Protein AF-A0A6A6YZ01-F1 (afdb_monomer)

Solvent-accessible surface area (backbone atoms only — not comparable to full-atom values): 10993 Å² total; per-residue (Å²): 138,83,88,83,83,86,77,83,81,80,86,79,85,86,85,79,84,82,81,85,80,84,78,85,77,73,88,87,76,74,81,85,77,80,86,84,79,88,81,88,80,76,86,78,77,85,73,76,76,76,69,51,70,65,60,53,46,54,52,38,35,50,52,48,42,54,42,50,52,52,47,56,75,74,38,69,54,58,63,45,57,71,69,56,79,55,59,76,38,72,62,36,67,71,92,46,76,69,46,38,59,72,37,47,50,31,37,27,28,36,61,65,47,93,87,40,34,36,31,36,33,34,26,50,32,87,51,34,78,51,69,58,56,45,53,43,35,73,74,65,40,63,84,43,67,48,21,73,27,69,39,59,76,76,50,94,56,46,65,62,46,49,52,52,29,53,53,54,26,36,58,44,26,38,77,68,99

pLDDT: mean 77.18, std 20.12, range [37.22, 95.38]

Radius of gyration: 28.18 Å; Cα contacts (8 Å, |Δi|>4): 210; chains: 1; bounding box: 85×50×78 Å

Structure (mmCIF, N/CA/C/O backbone):
data_AF-A0A6A6YZ01-F1
#
_entry.id   AF-A0A6A6YZ01-F1
#
loop_
_atom_site.group_PDB
_atom_site.id
_atom_site.type_symbol
_atom_site.label_atom_id
_atom_site.label_alt_id
_atom_site.label_comp_id
_atom_site.label_asym_id
_atom_site.label_entity_id
_atom_site.label_seq_id
_atom_site.pdbx_PDB_ins_code
_atom_site.Cartn_x
_atom_site.Cartn_y
_atom_site.Cartn_z
_atom_site.occupancy
_atom_site.B_iso_or_equiv
_atom_site.auth_seq_id
_atom_site.auth_comp_id
_atom_site.auth_asym_id
_atom_site.auth_atom_id
_atom_site.pdbx_PDB_model_num
ATOM 1 N N . MET A 1 1 ? 58.922 -8.270 24.783 1.00 46.44 1 MET A N 1
ATOM 2 C CA . MET A 1 1 ? 58.578 -7.314 23.712 1.00 46.44 1 MET A CA 1
ATOM 3 C C . MET A 1 1 ? 57.136 -6.929 23.935 1.00 46.44 1 MET A C 1
ATOM 5 O O . MET A 1 1 ? 56.238 -7.716 23.670 1.00 46.44 1 MET A O 1
ATOM 9 N N . GLU A 1 2 ? 56.981 -5.809 24.626 1.00 43.41 2 GLU A N 1
ATOM 10 C CA . GLU A 1 2 ? 55.735 -5.307 25.191 1.00 43.41 2 GLU A CA 1
ATOM 11 C C . GLU A 1 2 ? 54.838 -4.712 24.101 1.00 43.41 2 GLU A C 1
ATOM 13 O O . GLU A 1 2 ? 55.320 -4.158 23.112 1.00 43.41 2 GLU A O 1
ATOM 18 N N . GLY A 1 3 ? 53.528 -4.887 24.280 1.00 45.59 3 GLY A N 1
ATOM 19 C CA . GLY A 1 3 ? 52.496 -4.394 23.380 1.00 45.59 3 GLY A CA 1
ATOM 20 C C . GLY A 1 3 ? 52.276 -2.888 23.485 1.00 45.59 3 GLY A C 1
ATOM 21 O O . GLY A 1 3 ? 52.504 -2.276 24.525 1.00 45.59 3 GLY A O 1
ATOM 22 N N . VAL A 1 4 ? 51.763 -2.305 22.402 1.00 50.69 4 VAL A N 1
ATOM 23 C CA . VAL A 1 4 ? 51.282 -0.922 22.379 1.00 50.69 4 VAL A CA 1
ATOM 24 C C . VAL A 1 4 ? 49.868 -0.922 21.809 1.00 50.69 4 VAL A C 1
ATOM 26 O O . VAL A 1 4 ? 49.653 -1.028 20.605 1.00 50.69 4 VAL A O 1
ATOM 29 N N . VAL A 1 5 ? 48.899 -0.842 22.718 1.00 48.31 5 VAL A N 1
ATOM 30 C CA . VAL A 1 5 ? 47.497 -0.524 22.444 1.00 48.31 5 VAL A CA 1
ATOM 31 C C . VAL A 1 5 ? 47.392 1.000 22.441 1.00 48.31 5 VAL A C 1
ATOM 33 O O . VAL A 1 5 ? 47.604 1.636 23.471 1.00 48.31 5 VAL A O 1
ATOM 36 N N . GLN A 1 6 ? 47.096 1.605 21.291 1.00 47.00 6 GLN A N 1
ATOM 37 C CA . GLN A 1 6 ? 46.806 3.037 21.211 1.00 47.00 6 GLN A CA 1
ATOM 38 C C . GLN A 1 6 ? 45.359 3.295 21.649 1.00 47.00 6 GLN A C 1
ATOM 40 O O . GLN A 1 6 ? 44.414 3.158 20.875 1.00 47.00 6 GLN A O 1
ATOM 45 N N . CYS A 1 7 ? 45.199 3.675 22.915 1.00 42.88 7 CYS A N 1
ATOM 46 C CA . CYS A 1 7 ? 43.990 4.304 23.430 1.00 42.88 7 CYS A CA 1
ATOM 47 C C . CYS A 1 7 ? 43.900 5.738 22.892 1.00 42.88 7 CYS A C 1
ATOM 49 O O . CYS A 1 7 ? 44.779 6.559 23.155 1.00 42.88 7 CYS A O 1
ATOM 51 N N . PHE A 1 8 ? 42.830 6.051 22.160 1.00 40.97 8 PHE A N 1
ATOM 52 C CA . PHE A 1 8 ? 42.504 7.428 21.807 1.00 40.97 8 PHE A CA 1
ATOM 53 C C . PHE A 1 8 ? 41.927 8.158 23.021 1.00 40.97 8 PHE A C 1
ATOM 55 O O . PHE A 1 8 ? 40.939 7.753 23.632 1.00 40.97 8 PHE A O 1
ATOM 62 N N . GLN A 1 9 ? 42.610 9.242 23.358 1.00 42.12 9 GLN A N 1
ATOM 63 C CA . GLN A 1 9 ? 42.369 10.130 24.477 1.00 42.12 9 GLN A CA 1
ATOM 64 C C . GLN A 1 9 ? 41.256 11.123 24.123 1.00 42.12 9 GLN A C 1
ATOM 66 O O . GLN A 1 9 ? 41.412 11.944 23.221 1.00 42.12 9 GLN A O 1
ATOM 71 N N . TYR A 1 10 ? 40.129 11.055 24.831 1.00 44.75 10 TYR A N 1
ATOM 72 C CA . TYR A 1 10 ? 39.095 12.088 24.772 1.00 44.75 10 TYR A CA 1
ATOM 73 C C . TYR A 1 10 ? 39.519 13.286 25.636 1.00 44.75 10 TYR A C 1
ATOM 75 O O . TYR A 1 10 ? 39.855 13.088 26.807 1.00 44.75 10 TYR A O 1
ATOM 83 N N . PRO A 1 11 ? 39.501 14.526 25.117 1.00 51.78 11 PRO A N 1
ATOM 84 C CA . PRO A 1 11 ? 39.770 15.698 25.933 1.00 51.78 11 PRO A CA 1
ATOM 85 C C . PRO A 1 11 ? 38.595 16.032 26.861 1.00 51.78 11 PRO A C 1
ATOM 87 O O . PRO A 1 11 ? 37.421 16.048 26.494 1.00 51.78 11 PRO A O 1
ATOM 90 N N . SER A 1 12 ? 38.990 16.306 28.094 1.00 43.94 12 SER A N 1
ATOM 91 C CA . SER A 1 12 ? 38.239 16.699 29.274 1.00 43.94 12 SER A CA 1
ATOM 92 C C . SER A 1 12 ? 37.590 18.088 29.188 1.00 43.94 12 SER A C 1
ATOM 94 O O . SER A 1 12 ? 38.246 19.067 28.856 1.00 43.94 12 SER A O 1
ATOM 96 N N . GLN A 1 13 ? 36.322 18.136 29.609 1.00 46.69 13 GLN A N 1
ATOM 97 C CA . GLN A 1 13 ? 35.694 19.115 30.514 1.00 46.69 13 GLN A CA 1
ATOM 98 C C . GLN A 1 13 ? 35.979 20.620 30.326 1.00 46.69 13 GLN A C 1
ATOM 100 O O . GLN A 1 13 ? 37.027 21.126 30.715 1.00 46.69 13 GLN A O 1
ATOM 105 N N . VAL A 1 14 ? 34.926 21.363 29.962 1.00 45.06 14 VAL A N 1
ATOM 106 C CA . VAL A 1 14 ? 34.685 22.734 30.447 1.00 45.06 14 VAL A CA 1
ATOM 107 C C . VAL A 1 14 ? 33.209 22.848 30.846 1.00 45.06 14 VAL A C 1
ATOM 109 O O . VAL A 1 14 ? 32.363 23.240 30.048 1.00 45.06 14 VAL A O 1
ATOM 112 N N . LEU A 1 15 ? 32.879 22.487 32.089 1.00 45.34 15 LEU A N 1
ATOM 113 C CA . LEU A 1 15 ? 31.615 22.870 32.725 1.00 45.34 15 LEU A CA 1
ATOM 114 C C . LEU A 1 15 ? 31.865 24.155 33.519 1.00 45.34 15 LEU A C 1
ATOM 116 O O . LEU A 1 15 ? 32.410 24.133 34.622 1.00 45.34 15 LEU A O 1
ATOM 120 N N . ARG A 1 16 ? 31.506 25.296 32.920 1.00 44.66 16 ARG A N 1
ATOM 121 C CA . ARG A 1 16 ? 31.433 26.585 33.619 1.00 44.66 16 ARG A CA 1
ATOM 122 C C . ARG A 1 16 ? 30.216 26.586 34.538 1.00 44.66 16 ARG A C 1
ATOM 124 O O . ARG A 1 16 ? 29.143 26.119 34.170 1.00 44.66 16 ARG A O 1
ATOM 131 N N . GLY A 1 17 ? 30.438 27.099 35.743 1.00 41.09 17 GLY A N 1
ATOM 132 C CA . GLY A 1 17 ? 29.529 26.999 36.870 1.00 41.09 17 GLY A CA 1
ATOM 133 C C . GLY A 1 17 ? 28.181 27.679 36.666 1.00 41.09 17 GLY A C 1
ATOM 134 O O . GLY A 1 17 ? 28.093 28.797 36.169 1.00 41.09 17 GLY A O 1
ATOM 135 N N . TYR A 1 18 ? 27.149 27.015 37.176 1.00 42.75 18 TYR A N 1
ATOM 136 C CA . TYR A 1 18 ? 25.959 27.677 37.683 1.00 42.75 18 TYR A CA 1
ATOM 137 C C . TYR A 1 18 ? 26.014 27.600 39.206 1.00 42.75 18 TYR A C 1
ATOM 139 O O . TYR A 1 18 ? 25.904 26.531 39.808 1.00 42.75 18 TYR A O 1
ATOM 147 N N . GLN A 1 19 ? 26.280 28.750 39.819 1.00 46.78 19 GLN A N 1
ATOM 148 C CA . GLN A 1 19 ? 26.233 28.934 41.260 1.00 46.78 19 GLN A CA 1
ATOM 149 C C . GLN A 1 19 ? 24.800 28.724 41.760 1.00 46.78 19 GLN A C 1
ATOM 151 O O . GLN A 1 19 ? 23.832 29.217 41.183 1.00 46.78 19 GLN A O 1
ATOM 156 N N . ARG A 1 20 ? 24.694 27.975 42.859 1.00 43.34 20 ARG A N 1
ATOM 157 C CA . ARG A 1 20 ? 23.483 27.796 43.656 1.00 43.34 20 ARG A CA 1
ATOM 158 C C . ARG A 1 20 ? 23.074 29.135 44.275 1.00 43.34 20 ARG A C 1
ATOM 160 O O . ARG A 1 20 ? 23.835 29.689 45.060 1.00 43.34 20 ARG A O 1
ATOM 167 N N . ALA A 1 21 ? 21.850 29.578 44.013 1.00 42.84 21 ALA A N 1
ATOM 168 C CA . ALA A 1 21 ? 21.108 30.442 44.923 1.00 42.84 21 ALA A CA 1
ATOM 169 C C . ALA A 1 21 ? 20.031 29.573 45.582 1.00 42.84 21 ALA A C 1
ATOM 171 O O . ALA A 1 21 ? 18.988 29.296 44.995 1.00 42.84 21 ALA A O 1
ATOM 172 N N . ALA A 1 22 ? 20.335 29.052 46.770 1.00 43.38 22 ALA A N 1
ATOM 173 C CA . ALA A 1 22 ? 19.346 28.420 47.629 1.00 43.38 22 ALA A CA 1
ATOM 174 C C . ALA A 1 22 ? 18.646 29.534 48.411 1.00 43.38 22 ALA A C 1
ATOM 176 O O . ALA A 1 22 ? 19.131 29.972 49.450 1.00 43.38 22 ALA A O 1
ATOM 177 N N . THR A 1 23 ? 17.536 30.034 47.878 1.00 51.28 23 THR A N 1
ATOM 178 C CA . THR A 1 23 ? 16.639 30.915 48.623 1.00 51.28 23 THR A CA 1
ATOM 179 C C . THR A 1 23 ? 15.840 30.039 49.583 1.00 51.28 23 THR A C 1
ATOM 181 O O . THR A 1 23 ? 15.032 29.214 49.160 1.00 51.28 23 THR A O 1
ATOM 184 N N . SER A 1 24 ? 16.112 30.168 50.879 1.00 50.75 24 SER A N 1
ATOM 185 C CA . SER A 1 24 ? 15.310 29.579 51.948 1.00 50.75 24 SER A CA 1
ATOM 186 C C . SER A 1 24 ? 13.909 30.191 51.915 1.00 50.75 24 SER A C 1
ATOM 188 O O . SER A 1 24 ? 13.745 31.365 52.246 1.00 50.75 24 SER A O 1
ATOM 190 N N . ILE A 1 25 ? 12.910 29.422 51.488 1.00 51.91 25 ILE A N 1
ATOM 191 C CA . ILE A 1 25 ? 11.503 29.814 51.591 1.00 51.91 25 ILE A CA 1
ATOM 192 C C . ILE A 1 25 ? 10.980 29.276 52.924 1.00 51.91 25 ILE A C 1
ATOM 194 O O . ILE A 1 25 ? 10.963 28.068 53.154 1.00 51.91 25 ILE A O 1
ATOM 198 N N . ASP A 1 26 ? 10.610 30.201 53.803 1.00 54.62 26 ASP A N 1
ATOM 199 C CA . ASP A 1 26 ? 9.942 29.962 55.079 1.00 54.62 26 ASP A CA 1
ATOM 200 C C . ASP A 1 26 ? 8.538 29.360 54.831 1.00 54.62 26 ASP A C 1
ATOM 202 O O . ASP A 1 26 ? 7.727 29.977 54.133 1.00 54.62 26 ASP A O 1
ATOM 206 N N . PRO A 1 27 ? 8.218 28.164 55.359 1.00 52.94 27 PRO A N 1
ATOM 207 C CA . PRO A 1 27 ? 6.930 27.509 55.130 1.00 52.94 27 PRO A CA 1
ATOM 208 C C . PRO A 1 27 ? 5.748 28.129 55.905 1.00 52.94 27 PRO A C 1
ATOM 210 O O . PRO A 1 27 ? 4.641 27.598 55.831 1.00 52.94 27 PRO A O 1
ATOM 213 N N . SER A 1 28 ? 5.932 29.240 56.629 1.00 52.00 28 SER A N 1
ATOM 214 C CA . SER A 1 28 ? 4.870 29.887 57.419 1.00 52.00 28 SER A CA 1
ATOM 215 C C . SER A 1 28 ? 4.047 30.964 56.683 1.00 52.00 28 SER A C 1
ATOM 217 O O . SER A 1 28 ? 3.132 31.536 57.275 1.00 52.00 28 SER A O 1
ATOM 219 N N . GLN A 1 29 ? 4.287 31.212 55.387 1.00 52.97 29 GLN A N 1
ATOM 220 C CA . GLN A 1 29 ? 3.551 32.212 54.588 1.00 52.97 29 GLN A CA 1
ATOM 221 C C . GLN A 1 29 ? 2.749 31.633 53.407 1.00 52.97 29 GLN A C 1
ATOM 223 O O . GLN A 1 29 ? 2.853 32.105 52.275 1.00 52.97 29 GLN A O 1
ATOM 228 N N . LEU A 1 30 ? 1.898 30.634 53.652 1.00 52.66 30 LEU A N 1
ATOM 229 C CA . LEU A 1 30 ? 0.892 30.223 52.666 1.00 52.66 30 LEU A CA 1
ATOM 230 C C . LEU A 1 30 ? -0.439 30.954 52.922 1.00 52.66 30 LEU A C 1
ATOM 232 O O . LEU A 1 30 ? -1.043 30.747 53.976 1.00 52.66 30 LEU A O 1
ATOM 236 N N . PRO A 1 31 ? -0.938 31.792 51.992 1.00 52.28 31 PRO A N 1
ATOM 237 C CA . PRO A 1 31 ? -2.282 32.341 52.105 1.00 52.28 31 PRO A CA 1
ATOM 238 C C . PRO A 1 31 ? -3.328 31.243 51.865 1.00 52.28 31 PRO A C 1
ATOM 240 O O . PRO A 1 31 ? -3.231 30.456 50.921 1.00 52.28 31 PRO A O 1
ATOM 243 N N . ALA A 1 32 ? -4.343 31.205 52.728 1.00 52.28 32 ALA A N 1
ATOM 244 C CA . ALA A 1 32 ? -5.479 30.300 52.626 1.00 52.28 32 ALA A CA 1
ATOM 245 C C . ALA A 1 32 ? -6.229 30.511 51.298 1.00 52.28 32 ALA A C 1
ATOM 247 O O . ALA A 1 32 ? -6.772 31.585 51.039 1.00 52.28 32 ALA A O 1
ATOM 248 N N . VAL A 1 33 ? -6.271 29.475 50.460 1.00 55.28 33 VAL A N 1
ATOM 249 C CA . VAL A 1 33 ? -7.105 29.442 49.253 1.00 55.28 33 VAL A CA 1
ATOM 250 C C . VAL A 1 33 ? -8.564 29.153 49.635 1.00 55.28 33 VAL A C 1
ATOM 252 O O . VAL A 1 33 ? -8.818 28.193 50.366 1.00 55.28 33 VAL A O 1
ATOM 255 N N . PRO A 1 34 ? -9.543 29.949 49.166 1.00 51.72 34 PRO A N 1
ATOM 256 C CA . PRO A 1 34 ? -10.948 29.701 49.456 1.00 51.72 34 PRO A CA 1
ATOM 257 C C . PRO A 1 34 ? -11.471 28.480 48.685 1.00 51.72 34 PRO A C 1
ATOM 259 O O . PRO A 1 34 ? -11.287 28.354 47.473 1.00 51.72 34 PRO A O 1
ATOM 262 N N . LEU A 1 35 ? -12.168 27.600 49.408 1.00 45.62 35 LEU A N 1
ATOM 263 C CA . LEU A 1 35 ? -12.989 26.517 48.868 1.00 45.62 35 LEU A CA 1
ATOM 264 C C . LEU A 1 35 ? -14.097 27.106 47.983 1.00 45.62 35 LEU A C 1
ATOM 266 O O . LEU A 1 35 ? -15.098 27.617 48.487 1.00 45.62 35 LEU A O 1
ATOM 270 N N . TYR A 1 36 ? -13.941 27.004 46.663 1.00 41.12 36 TYR A N 1
ATOM 271 C CA . TYR A 1 36 ? -15.057 27.207 45.746 1.00 41.12 36 TYR A CA 1
ATOM 272 C C . TYR A 1 36 ? -15.978 25.993 45.810 1.00 41.12 36 TYR A C 1
ATOM 274 O O . TYR A 1 36 ? -15.644 24.896 45.365 1.00 41.12 36 TYR A O 1
ATOM 282 N N . THR A 1 37 ? -17.156 26.215 46.378 1.00 49.75 37 THR A N 1
ATOM 283 C CA . THR A 1 37 ? -18.296 25.322 46.239 1.00 49.75 37 THR A CA 1
ATOM 284 C C . THR A 1 37 ? -19.149 25.753 45.046 1.00 49.75 37 THR A C 1
ATOM 286 O O . THR A 1 37 ? -19.372 26.938 44.812 1.00 49.75 37 THR A O 1
ATOM 289 N N . ASN A 1 38 ? -19.687 24.724 44.387 1.00 43.22 38 ASN A N 1
ATOM 290 C CA . ASN A 1 38 ? -20.967 24.663 43.684 1.00 43.22 38 ASN A CA 1
ATOM 291 C C . ASN A 1 38 ? -21.059 24.914 42.165 1.00 43.22 38 ASN A C 1
ATOM 293 O O . ASN A 1 38 ? -20.635 25.925 41.620 1.00 43.22 38 ASN A O 1
ATOM 297 N N . LEU A 1 39 ? -21.847 23.989 41.590 1.00 44.44 39 LEU A N 1
ATOM 298 C CA . LEU A 1 39 ? -22.866 24.136 40.541 1.00 44.44 39 LEU A CA 1
ATOM 299 C C . LEU A 1 39 ? -22.531 23.662 39.116 1.00 44.44 39 LEU A C 1
ATOM 301 O O . LEU A 1 39 ? -21.961 24.364 38.294 1.00 44.44 39 LEU A O 1
ATOM 305 N N . HIS A 1 40 ? -23.074 22.473 38.825 1.00 46.25 40 HIS A N 1
ATOM 306 C CA . HIS A 1 40 ? -24.006 22.222 37.719 1.00 46.25 40 HIS A CA 1
ATOM 307 C C . HIS A 1 40 ? -23.648 22.784 36.329 1.00 46.25 40 HIS A C 1
ATOM 309 O O . HIS A 1 40 ? -24.028 23.893 35.958 1.00 46.25 40 HIS A O 1
ATOM 315 N N . ARG A 1 41 ? -23.149 21.894 35.466 1.00 40.75 41 ARG A N 1
ATOM 316 C CA . ARG A 1 41 ? -23.572 21.809 34.058 1.00 40.75 41 ARG A CA 1
ATOM 317 C C . ARG A 1 41 ? -23.805 20.332 33.752 1.00 40.75 41 ARG A C 1
ATOM 319 O O . ARG A 1 41 ? -22.880 19.537 33.819 1.00 40.75 41 ARG A O 1
ATOM 326 N N . LYS A 1 42 ? -25.073 19.914 33.784 1.00 37.22 42 LYS A N 1
ATOM 327 C CA . LYS A 1 42 ? -25.867 19.576 32.591 1.00 37.22 42 LYS A CA 1
ATOM 328 C C . LYS A 1 42 ? -25.112 18.637 31.652 1.00 37.22 42 LYS A C 1
ATOM 330 O O . LYS A 1 42 ? -24.233 19.066 30.913 1.00 37.22 42 LYS A O 1
ATOM 335 N N . THR A 1 43 ? -25.516 17.375 31.737 1.00 47.19 43 THR A N 1
ATOM 336 C CA . THR A 1 43 ? -25.730 16.444 30.630 1.00 47.19 43 THR A CA 1
ATOM 337 C C . THR A 1 43 ? -25.498 17.080 29.260 1.00 47.19 43 THR A C 1
ATOM 339 O O . THR A 1 43 ? -26.241 17.969 28.844 1.00 47.19 43 THR A O 1
ATOM 342 N N . GLN A 1 44 ? -24.471 16.613 28.559 1.00 40.09 44 GLN A N 1
ATOM 343 C CA . GLN A 1 44 ? -24.558 16.489 27.113 1.00 40.09 44 GLN A CA 1
ATOM 344 C C . GLN A 1 44 ? -24.679 15.004 26.839 1.00 40.09 44 GLN A C 1
ATOM 346 O O . GLN A 1 44 ? -23.702 14.255 26.852 1.00 40.09 44 GLN A O 1
ATOM 351 N N . ASP A 1 45 ? -25.937 14.606 26.713 1.00 40.25 45 ASP A N 1
ATOM 352 C CA . ASP A 1 45 ? -26.349 13.366 26.102 1.00 40.25 45 ASP A CA 1
ATOM 353 C C . ASP A 1 45 ? -25.608 13.206 24.768 1.00 40.25 45 ASP A C 1
ATOM 355 O O . ASP A 1 45 ? -25.595 14.088 23.913 1.00 40.25 45 ASP A O 1
ATOM 359 N N . SER A 1 46 ? -24.867 12.107 24.687 1.00 45.78 46 SER A N 1
ATOM 360 C CA . SER A 1 46 ? -24.833 11.157 23.577 1.00 45.7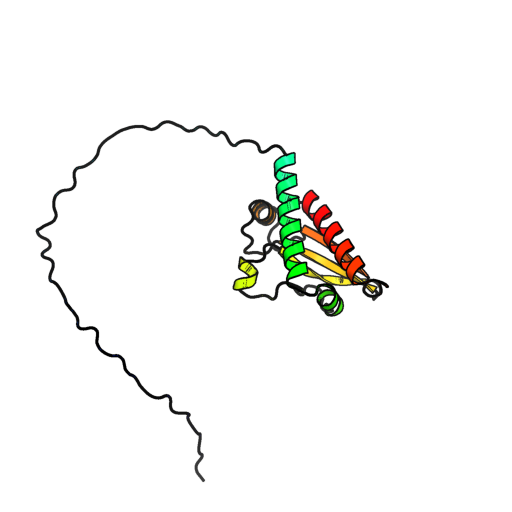8 46 SER A CA 1
ATOM 361 C C . SER A 1 46 ? -25.542 11.544 22.270 1.00 45.78 46 SER A C 1
ATOM 363 O O . SER A 1 46 ? -26.418 10.816 21.818 1.00 45.78 46 SER A O 1
ATOM 365 N N . ASP A 1 47 ? -25.073 12.577 21.586 1.00 44.28 47 ASP A N 1
ATOM 366 C CA . ASP A 1 47 ? -25.216 12.669 20.136 1.00 44.28 47 ASP A CA 1
ATOM 367 C C . ASP A 1 47 ? -23.910 12.182 19.516 1.00 44.28 47 ASP A C 1
ATOM 369 O O . ASP A 1 47 ? -23.080 12.940 19.009 1.00 44.28 47 ASP A O 1
ATOM 373 N N . ALA A 1 48 ? -23.710 10.862 19.585 1.00 48.16 48 ALA A N 1
ATOM 374 C CA . ALA A 1 48 ? -22.851 10.179 18.636 1.00 48.16 48 ALA A CA 1
ATOM 375 C C . ALA A 1 48 ? -23.485 10.399 17.258 1.00 48.16 48 ALA A C 1
ATOM 377 O O . ALA A 1 48 ? -24.312 9.604 16.821 1.00 48.16 48 ALA A O 1
ATOM 378 N N . GLN A 1 49 ? -23.149 11.524 16.619 1.00 45.19 49 GLN A N 1
ATOM 379 C CA . GLN A 1 49 ? -23.480 11.796 15.230 1.00 45.19 49 GLN A CA 1
ATOM 380 C C . GLN A 1 49 ? -23.041 10.573 14.432 1.00 45.19 49 GLN A C 1
ATOM 382 O O . GLN A 1 49 ? -21.848 10.316 14.254 1.00 45.19 49 GLN A O 1
ATOM 387 N N . SER A 1 50 ? -24.023 9.776 14.019 1.00 52.94 50 SER A N 1
ATOM 388 C CA . SER A 1 50 ? -23.842 8.691 13.078 1.00 52.94 50 SER A CA 1
ATOM 389 C C . SER A 1 50 ? -23.406 9.344 11.776 1.00 52.94 50 SER A C 1
ATOM 391 O O . SER A 1 50 ? -24.243 9.795 10.994 1.00 52.94 50 SER A O 1
ATOM 393 N N . LEU A 1 51 ? -22.092 9.485 11.595 1.00 53.88 51 LEU A N 1
ATOM 394 C CA . LEU A 1 51 ? -21.497 9.834 10.314 1.00 53.88 51 LEU A CA 1
ATOM 395 C C . LEU A 1 51 ? -22.161 8.941 9.274 1.00 53.88 51 LEU A C 1
ATOM 397 O O . LEU A 1 51 ? -22.179 7.716 9.431 1.00 53.88 51 LEU A O 1
ATOM 401 N N . SER A 1 52 ? -22.765 9.569 8.268 1.00 59.84 52 SER A N 1
ATOM 402 C CA . SER A 1 52 ? -23.365 8.837 7.164 1.00 59.84 52 SER A CA 1
ATOM 403 C C . SER A 1 52 ? -22.295 7.907 6.582 1.00 59.84 52 SER A C 1
ATOM 405 O O . SER A 1 52 ? -21.117 8.280 6.522 1.00 59.84 52 SER A O 1
ATOM 407 N N . SER A 1 53 ? -22.657 6.675 6.212 1.00 63.72 53 SER A N 1
ATOM 408 C CA . SER A 1 53 ? -21.679 5.703 5.696 1.00 63.72 53 SER A CA 1
ATOM 409 C C . SER A 1 53 ? -20.840 6.291 4.551 1.00 63.72 53 SER A C 1
ATOM 411 O O . SER A 1 53 ? -19.637 6.069 4.510 1.00 63.72 53 SER A O 1
ATOM 413 N N . SER A 1 54 ? -21.427 7.170 3.730 1.00 70.19 54 SER A N 1
ATOM 414 C CA . SER A 1 54 ? -20.733 7.888 2.656 1.00 70.19 54 SER A CA 1
ATOM 415 C C . SER A 1 54 ? -19.611 8.818 3.126 1.00 70.19 54 SER A C 1
ATOM 417 O O . SER A 1 54 ? -18.570 8.875 2.478 1.00 70.19 54 SER A O 1
ATOM 419 N N . ASP A 1 55 ? -19.770 9.532 4.244 1.00 72.56 55 ASP A N 1
ATOM 420 C CA . ASP A 1 55 ? -18.725 10.448 4.731 1.00 72.56 55 ASP A CA 1
ATOM 421 C C . ASP A 1 55 ? -17.514 9.673 5.260 1.00 72.56 55 ASP A C 1
ATOM 423 O O . ASP A 1 55 ? -16.364 10.095 5.111 1.00 72.56 55 ASP A O 1
ATOM 427 N N . THR A 1 56 ? -17.771 8.512 5.867 1.00 73.81 56 THR A N 1
ATOM 428 C CA . THR A 1 56 ? -16.710 7.636 6.375 1.00 73.81 56 THR A CA 1
ATOM 429 C C . THR A 1 56 ? -15.925 7.017 5.219 1.00 73.81 56 THR A C 1
ATOM 431 O O . THR A 1 56 ? -14.693 7.021 5.268 1.00 73.81 56 THR A O 1
ATOM 434 N N . ASP A 1 57 ? -16.617 6.591 4.160 1.00 78.31 57 ASP A N 1
ATOM 435 C CA . ASP A 1 57 ? -16.009 6.018 2.955 1.00 78.31 57 ASP A CA 1
ATOM 436 C C . ASP A 1 57 ? -15.142 7.051 2.214 1.00 78.31 57 ASP A C 1
ATOM 438 O O . ASP A 1 57 ? -13.976 6.784 1.907 1.00 78.31 57 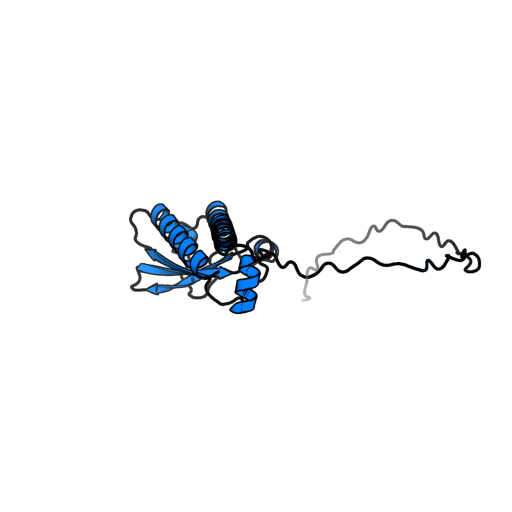ASP A O 1
ATOM 442 N N . ILE A 1 58 ? -15.643 8.282 2.030 1.00 84.69 58 ILE A N 1
ATOM 443 C CA . ILE A 1 58 ? -14.881 9.380 1.405 1.00 84.69 58 ILE A CA 1
ATOM 444 C C . ILE A 1 58 ? -13.588 9.659 2.189 1.00 84.69 58 ILE A C 1
ATOM 446 O O . ILE A 1 58 ? -12.508 9.795 1.601 1.00 84.69 58 ILE A O 1
ATOM 450 N N . MET A 1 59 ? -13.669 9.709 3.522 1.00 85.62 59 MET A N 1
ATOM 451 C CA . MET A 1 59 ? -12.505 9.943 4.380 1.00 85.62 59 MET A CA 1
ATOM 452 C C . MET A 1 59 ? -11.526 8.765 4.378 1.00 85.62 59 MET A C 1
ATOM 454 O O . MET A 1 59 ? -10.311 8.984 4.433 1.00 85.62 59 MET A O 1
ATOM 458 N N . ALA A 1 60 ? -12.021 7.529 4.300 1.00 85.75 60 ALA A N 1
ATOM 459 C CA . ALA A 1 60 ? -11.202 6.327 4.194 1.00 85.75 60 ALA A CA 1
ATOM 460 C C . ALA A 1 60 ? -10.406 6.326 2.886 1.00 85.75 60 ALA A C 1
ATOM 462 O O . ALA A 1 60 ? -9.170 6.282 2.924 1.00 85.75 60 ALA A O 1
ATOM 463 N N . ARG A 1 61 ? -11.094 6.499 1.750 1.00 88.75 61 ARG A N 1
ATOM 464 C CA . ARG A 1 61 ? -10.476 6.591 0.423 1.00 88.75 61 ARG A CA 1
ATOM 465 C C . ARG A 1 61 ? -9.429 7.693 0.371 1.00 88.75 61 ARG A C 1
ATOM 467 O O . ARG A 1 61 ? -8.291 7.440 -0.020 1.00 88.75 61 ARG A O 1
ATOM 474 N N . TRP A 1 62 ? -9.779 8.907 0.803 1.00 91.12 62 TRP A N 1
ATOM 475 C CA . TRP A 1 62 ? -8.854 10.042 0.790 1.00 91.12 62 TRP A CA 1
ATOM 476 C C . TRP A 1 62 ? -7.620 9.793 1.662 1.00 91.12 62 TRP A C 1
ATOM 478 O O . TRP A 1 62 ? -6.500 10.081 1.241 1.00 91.12 62 TRP A O 1
ATOM 488 N N . THR A 1 63 ? -7.804 9.214 2.852 1.00 91.56 63 THR A N 1
ATOM 489 C CA . THR A 1 63 ? -6.699 8.908 3.771 1.00 91.56 63 THR A CA 1
ATOM 490 C C . THR A 1 63 ? -5.729 7.905 3.157 1.00 91.56 63 THR A C 1
ATOM 492 O O . THR A 1 63 ? -4.519 8.141 3.172 1.00 91.56 63 THR A O 1
ATOM 495 N N . VAL A 1 64 ? -6.240 6.800 2.602 1.00 91.69 64 VAL A N 1
ATOM 496 C CA . VAL A 1 64 ? -5.394 5.771 1.982 1.00 91.69 64 VAL A CA 1
ATOM 497 C C . VAL A 1 64 ? -4.722 6.322 0.733 1.00 91.69 64 VAL A C 1
ATOM 499 O O . VAL A 1 64 ? -3.505 6.198 0.607 1.00 91.69 64 VAL A O 1
ATOM 502 N N . LYS A 1 65 ? -5.474 6.997 -0.145 1.00 93.75 65 LYS A N 1
ATOM 503 C CA . LYS A 1 65 ? -4.930 7.599 -1.366 1.00 93.75 65 LYS A CA 1
ATOM 504 C C . LYS A 1 65 ? -3.794 8.563 -1.044 1.00 93.75 65 LYS A C 1
ATOM 506 O O . LYS A 1 65 ? -2.703 8.414 -1.574 1.00 93.75 65 LYS A O 1
ATOM 511 N N . LYS A 1 66 ? -4.000 9.491 -0.106 1.00 93.31 66 LYS A N 1
ATOM 512 C CA . LYS A 1 66 ? -2.964 10.440 0.321 1.00 93.31 66 LYS A CA 1
ATOM 513 C C . LYS A 1 66 ? -1.720 9.733 0.861 1.00 93.31 66 LYS A C 1
ATOM 515 O O . LYS A 1 66 ? -0.604 10.188 0.620 1.00 93.31 66 LYS A O 1
ATOM 520 N N . ALA A 1 67 ? -1.894 8.644 1.607 1.00 91.31 67 ALA A N 1
ATOM 521 C CA . ALA A 1 67 ? -0.775 7.884 2.147 1.00 91.31 67 ALA A CA 1
ATOM 522 C C . ALA A 1 67 ? 0.012 7.155 1.042 1.00 91.31 67 ALA A C 1
ATOM 524 O O . ALA A 1 67 ? 1.242 7.182 1.059 1.00 91.31 67 ALA A O 1
ATOM 525 N N . VAL A 1 68 ? -0.680 6.558 0.066 1.00 91.94 68 VAL A N 1
ATOM 526 C CA . VAL A 1 68 ? -0.066 5.894 -1.096 1.00 91.94 68 VAL A CA 1
ATOM 527 C C . VAL A 1 68 ? 0.613 6.911 -2.021 1.00 91.94 68 VAL A C 1
ATOM 529 O O . VAL A 1 68 ? 1.775 6.717 -2.367 1.00 91.94 68 VAL A O 1
ATOM 532 N N . ASP A 1 69 ? -0.035 8.036 -2.331 1.00 92.44 69 ASP A N 1
ATOM 533 C CA . ASP A 1 69 ? 0.553 9.142 -3.102 1.00 92.44 69 ASP A CA 1
ATOM 534 C C . ASP A 1 69 ? 1.798 9.710 -2.389 1.00 92.44 69 ASP A C 1
ATOM 536 O O . ASP A 1 69 ? 2.816 10.027 -3.008 1.00 92.44 69 ASP A O 1
ATOM 540 N N . GLY A 1 70 ? 1.754 9.806 -1.055 1.00 90.75 70 GLY A N 1
ATOM 541 C CA . GLY A 1 70 ? 2.897 10.200 -0.229 1.00 90.75 70 GLY A CA 1
ATOM 542 C C . GLY A 1 70 ? 4.077 9.228 -0.342 1.00 90.75 70 GLY A C 1
ATOM 543 O O . GLY A 1 70 ? 5.233 9.652 -0.385 1.00 90.75 70 GLY A O 1
ATOM 544 N N . LEU A 1 71 ? 3.806 7.924 -0.441 1.00 90.88 71 LEU A N 1
ATOM 545 C CA . LEU A 1 71 ? 4.835 6.917 -0.705 1.00 90.88 71 LEU A CA 1
ATOM 546 C C . LEU A 1 71 ? 5.386 7.037 -2.129 1.00 90.88 71 LEU A C 1
ATOM 548 O O . LEU A 1 71 ? 6.605 7.036 -2.295 1.00 90.88 71 LEU A O 1
ATOM 552 N N . ALA A 1 72 ? 4.514 7.183 -3.127 1.00 89.56 72 ALA A N 1
ATOM 553 C CA . ALA A 1 72 ? 4.898 7.311 -4.531 1.00 89.56 72 ALA A CA 1
ATOM 554 C C . ALA A 1 72 ? 5.742 8.564 -4.808 1.00 89.56 72 ALA A C 1
ATOM 556 O O . ALA A 1 72 ? 6.706 8.513 -5.562 1.00 89.56 72 ALA A O 1
ATOM 557 N N . SER A 1 73 ? 5.431 9.678 -4.147 1.00 89.88 73 SER A N 1
ATOM 558 C CA . SER A 1 73 ? 6.201 10.923 -4.273 1.00 89.88 73 SER A CA 1
ATOM 559 C C . SER A 1 73 ? 7.548 10.882 -3.545 1.00 89.88 73 SER A C 1
ATOM 561 O O . SER A 1 73 ? 8.502 11.526 -3.976 1.00 89.88 73 SER A O 1
ATOM 563 N N . THR A 1 74 ? 7.651 10.130 -2.446 1.00 90.06 74 THR A N 1
ATOM 564 C CA . THR A 1 74 ? 8.884 10.053 -1.643 1.00 90.06 74 THR A CA 1
ATOM 565 C C . THR A 1 74 ? 9.870 9.013 -2.181 1.00 90.06 74 THR A C 1
ATOM 567 O O . THR A 1 74 ? 11.085 9.167 -2.039 1.00 90.06 74 THR A O 1
ATOM 570 N N . TYR A 1 75 ? 9.369 7.925 -2.764 1.00 90.56 75 TYR A N 1
ATOM 571 C CA . TYR A 1 75 ? 10.167 6.771 -3.162 1.00 90.56 75 TYR A CA 1
ATOM 572 C C . TYR A 1 75 ? 9.958 6.447 -4.637 1.00 90.56 75 TYR A C 1
ATOM 574 O O . TYR A 1 75 ? 8.832 6.404 -5.113 1.00 90.56 75 TYR A O 1
ATOM 582 N N . ASN A 1 76 ? 11.035 6.087 -5.339 1.00 93.31 76 ASN A N 1
ATOM 583 C CA . ASN A 1 76 ? 10.920 5.474 -6.660 1.00 93.31 76 ASN A CA 1
ATOM 584 C C . ASN A 1 76 ? 10.342 4.053 -6.514 1.00 93.31 76 ASN A C 1
ATOM 586 O O . ASN A 1 76 ? 11.080 3.100 -6.250 1.00 93.31 76 ASN A O 1
ATOM 590 N N . LEU A 1 77 ? 9.017 3.928 -6.607 1.00 92.12 77 LEU A N 1
ATOM 591 C CA . LEU A 1 77 ? 8.301 2.676 -6.360 1.00 92.12 77 LEU A CA 1
ATOM 592 C C . LEU A 1 77 ? 8.655 1.584 -7.371 1.00 92.12 77 LEU A C 1
ATOM 594 O O . LEU A 1 77 ? 8.805 0.439 -6.957 1.00 92.12 77 LEU A O 1
ATOM 598 N N . VAL A 1 78 ? 8.897 1.931 -8.639 1.00 93.00 78 VAL A N 1
ATOM 599 C CA . VAL A 1 78 ? 9.342 0.978 -9.670 1.00 93.00 78 VAL A CA 1
ATOM 600 C C . VAL A 1 78 ? 10.621 0.269 -9.231 1.00 93.00 78 VAL A C 1
ATOM 602 O O . VAL A 1 78 ? 10.661 -0.956 -9.120 1.00 93.00 78 VAL A O 1
ATOM 605 N N . GLN A 1 79 ? 11.661 1.034 -8.887 1.00 93.25 79 GLN A N 1
ATOM 606 C CA . GLN A 1 79 ? 12.935 0.471 -8.430 1.00 93.25 79 GLN A CA 1
ATOM 607 C C . GLN A 1 79 ? 12.778 -0.324 -7.129 1.00 93.25 79 GLN A C 1
ATOM 609 O O . GLN A 1 79 ? 13.447 -1.337 -6.919 1.00 93.25 79 GLN A O 1
ATOM 614 N N . ARG A 1 80 ? 11.879 0.114 -6.243 1.00 93.12 80 ARG A N 1
ATOM 615 C CA . ARG A 1 80 ? 11.606 -0.578 -4.980 1.00 93.12 80 ARG A CA 1
ATOM 616 C C . ARG A 1 80 ? 10.896 -1.911 -5.193 1.00 93.12 80 ARG A C 1
ATOM 618 O O . ARG A 1 80 ? 11.266 -2.869 -4.522 1.00 93.12 80 ARG A O 1
ATOM 625 N N . PHE A 1 81 ? 9.937 -1.990 -6.112 1.00 91.81 81 PHE A N 1
ATOM 626 C CA . PHE A 1 81 ? 9.230 -3.228 -6.441 1.00 91.81 81 PHE A CA 1
ATOM 627 C C . PHE A 1 81 ? 10.142 -4.198 -7.193 1.00 91.81 81 PHE A C 1
ATOM 629 O O . PHE A 1 81 ? 10.200 -5.370 -6.843 1.00 91.81 81 PHE A O 1
ATOM 636 N N . LEU A 1 82 ? 10.938 -3.719 -8.152 1.00 91.19 82 LEU A N 1
ATOM 637 C CA . LEU A 1 82 ? 11.905 -4.566 -8.858 1.00 91.19 82 LEU A CA 1
ATOM 638 C C . LEU A 1 82 ? 13.002 -5.116 -7.933 1.00 91.19 82 LEU A C 1
ATOM 640 O O . LEU A 1 82 ? 13.422 -6.262 -8.084 1.00 91.19 82 LEU A O 1
ATOM 644 N N . GLY A 1 83 ? 13.453 -4.321 -6.958 1.00 88.12 83 GLY A N 1
ATOM 645 C CA . GLY A 1 83 ? 14.434 -4.746 -5.955 1.00 88.12 83 GLY A CA 1
ATOM 646 C C . GLY A 1 83 ? 13.863 -5.624 -4.833 1.00 88.12 83 GLY A C 1
ATOM 647 O O . GLY A 1 83 ? 14.625 -6.157 -4.020 1.00 88.12 83 GLY A O 1
ATOM 648 N N . ALA A 1 84 ? 12.540 -5.777 -4.752 1.00 86.50 84 ALA A N 1
ATOM 649 C CA . ALA A 1 84 ? 11.872 -6.545 -3.714 1.00 86.50 84 ALA A CA 1
ATOM 650 C C . ALA A 1 84 ? 11.854 -8.040 -4.074 1.00 86.50 84 ALA A C 1
ATOM 652 O O . ALA A 1 84 ? 11.010 -8.518 -4.824 1.00 86.50 84 ALA A O 1
ATOM 653 N N . SER A 1 85 ? 12.826 -8.782 -3.536 1.00 76.50 85 SER A N 1
ATOM 654 C CA . SER A 1 85 ? 13.003 -10.218 -3.816 1.00 76.50 85 SER A CA 1
ATOM 655 C C . SER A 1 85 ? 12.640 -11.129 -2.636 1.00 76.50 85 SER A C 1
ATOM 657 O O . SER A 1 85 ? 12.386 -12.314 -2.818 1.00 76.50 85 SER A O 1
ATOM 659 N N . VAL A 1 86 ? 12.604 -10.590 -1.411 1.00 86.56 86 VAL A N 1
ATOM 660 C CA . VAL A 1 86 ? 12.386 -11.381 -0.189 1.00 86.56 86 VAL A CA 1
ATOM 661 C C . VAL A 1 86 ? 10.931 -11.239 0.269 1.00 86.56 86 VAL A C 1
ATOM 663 O O . VAL A 1 86 ? 10.563 -10.142 0.703 1.00 86.56 86 VAL A O 1
ATOM 666 N N . PRO A 1 87 ? 10.115 -12.310 0.225 1.00 89.50 87 PRO A N 1
ATOM 667 C CA . PRO A 1 87 ? 8.745 -12.284 0.731 1.00 89.50 87 PRO A CA 1
ATOM 668 C C . PRO A 1 87 ? 8.689 -11.917 2.219 1.00 89.50 87 PRO A C 1
ATOM 670 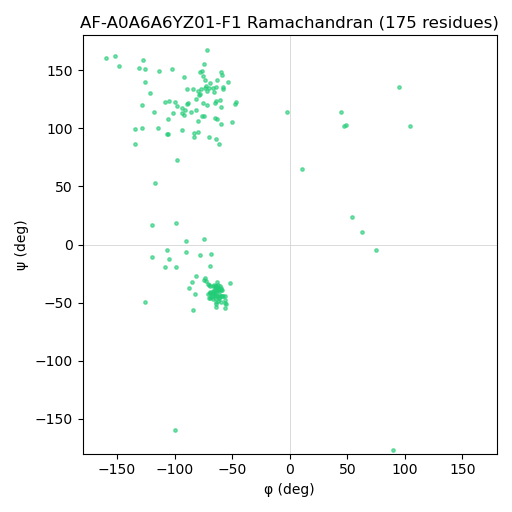O O . PRO A 1 87 ? 9.585 -12.240 2.996 1.00 89.50 87 PRO A O 1
ATOM 673 N N . GLY A 1 88 ? 7.638 -11.208 2.619 1.00 87.50 88 GLY A N 1
ATOM 674 C CA . GLY A 1 88 ? 7.426 -10.695 3.973 1.00 87.50 88 GLY A CA 1
ATOM 675 C C . GLY A 1 88 ? 8.279 -9.477 4.338 1.00 87.50 88 GLY A C 1
ATOM 676 O O . GLY A 1 88 ? 8.115 -8.914 5.420 1.00 87.50 88 GLY A O 1
ATOM 677 N N . ARG A 1 89 ? 9.194 -9.033 3.465 1.00 90.69 89 ARG A N 1
ATOM 678 C CA . ARG A 1 89 ? 10.045 -7.875 3.749 1.00 90.69 89 ARG A CA 1
ATOM 679 C C . ARG A 1 89 ? 9.334 -6.571 3.409 1.00 90.69 89 ARG A C 1
ATOM 681 O O . ARG A 1 89 ? 8.817 -6.410 2.304 1.00 90.69 89 ARG A O 1
ATOM 688 N N . ARG A 1 90 ? 9.412 -5.598 4.319 1.00 91.88 90 ARG A N 1
ATOM 689 C CA . ARG A 1 90 ? 8.961 -4.224 4.070 1.00 91.88 90 ARG A CA 1
ATOM 690 C C . ARG A 1 90 ? 9.739 -3.592 2.914 1.00 91.88 90 ARG A C 1
ATOM 692 O O . ARG A 1 90 ? 10.969 -3.519 2.960 1.00 91.88 90 ARG A O 1
ATOM 699 N N . ILE A 1 91 ? 9.008 -3.121 1.908 1.00 93.12 91 ILE A N 1
ATOM 700 C CA . ILE A 1 91 ? 9.523 -2.419 0.728 1.00 93.12 91 ILE A CA 1
ATOM 701 C C . ILE A 1 91 ? 9.708 -0.942 1.068 1.00 93.12 91 ILE A C 1
ATOM 703 O O . ILE A 1 91 ? 10.808 -0.397 0.956 1.00 93.12 91 ILE A O 1
ATOM 707 N N . VAL A 1 92 ? 8.622 -0.305 1.513 1.00 91.88 92 VAL A N 1
ATOM 708 C CA . VAL A 1 92 ? 8.577 1.102 1.922 1.00 91.88 92 VAL A CA 1
ATOM 709 C C . VAL A 1 92 ? 7.539 1.313 3.033 1.00 91.88 92 VAL A C 1
ATOM 711 O O . VAL A 1 92 ? 6.558 0.576 3.107 1.00 91.88 92 VAL A O 1
ATOM 714 N N . PRO A 1 93 ? 7.709 2.330 3.889 1.00 90.31 93 PRO A N 1
ATOM 715 C CA . PRO A 1 93 ? 8.927 3.119 4.063 1.00 90.31 93 PRO A CA 1
ATOM 716 C C . PRO A 1 93 ? 10.026 2.305 4.768 1.00 90.31 93 PRO A C 1
ATOM 718 O O . PRO A 1 93 ? 9.770 1.246 5.344 1.00 90.31 93 PRO A O 1
ATOM 721 N N . ARG A 1 94 ? 11.271 2.802 4.763 1.00 87.31 94 ARG A N 1
ATOM 722 C CA . ARG A 1 94 ? 12.342 2.199 5.580 1.00 87.31 94 ARG A CA 1
ATOM 723 C C . ARG A 1 94 ? 11.921 2.214 7.050 1.00 87.31 94 ARG A C 1
ATOM 725 O O . ARG A 1 94 ? 11.493 3.257 7.538 1.00 87.31 94 ARG A O 1
ATOM 732 N N . GLN A 1 95 ? 12.107 1.091 7.740 1.00 84.94 95 GLN A N 1
ATOM 733 C CA . GLN A 1 95 ? 11.817 0.963 9.166 1.00 84.94 95 GLN A CA 1
ATOM 734 C C . GLN A 1 95 ? 12.745 1.868 9.989 1.00 84.94 95 GLN A C 1
ATOM 736 O O . GLN A 1 95 ? 13.953 1.635 10.065 1.00 84.94 95 GLN A O 1
ATOM 741 N N . ASN A 1 96 ? 12.177 2.931 10.549 1.00 85.94 96 ASN A N 1
ATOM 742 C CA . ASN A 1 96 ? 12.776 3.810 11.546 1.00 85.94 96 ASN A CA 1
ATOM 743 C C . ASN A 1 96 ? 11.645 4.553 12.281 1.00 85.94 96 ASN A C 1
ATOM 745 O O . ASN A 1 96 ? 10.536 4.668 11.762 1.00 85.94 96 ASN A O 1
ATOM 749 N N . GLU A 1 97 ? 11.927 5.082 13.472 1.00 81.38 97 GLU A N 1
ATOM 750 C CA . GLU A 1 97 ? 10.902 5.728 14.311 1.00 81.38 97 GLU A CA 1
ATOM 751 C C . GLU A 1 97 ? 10.247 6.936 13.628 1.00 81.38 97 GLU A C 1
ATOM 753 O O . GLU A 1 97 ? 9.043 7.149 13.740 1.00 81.38 97 GLU A O 1
ATOM 758 N N . LYS A 1 98 ? 11.023 7.704 12.854 1.00 83.25 98 LYS A N 1
ATOM 759 C CA . LYS A 1 98 ? 10.524 8.889 12.148 1.00 83.25 98 LYS A CA 1
ATOM 760 C C . LYS A 1 98 ? 9.477 8.534 11.087 1.00 83.25 98 LYS A C 1
ATOM 762 O O . LYS A 1 98 ? 8.409 9.138 11.052 1.00 83.25 98 LYS A O 1
ATOM 767 N N . ASN A 1 99 ? 9.787 7.584 10.209 1.00 82.69 99 ASN A N 1
ATOM 768 C CA . ASN A 1 99 ? 8.894 7.171 9.133 1.00 82.69 99 ASN A CA 1
ATOM 769 C C . ASN A 1 99 ? 7.703 6.403 9.683 1.00 82.69 99 ASN A C 1
ATOM 771 O O . ASN A 1 99 ? 6.616 6.526 9.129 1.00 82.69 99 ASN A O 1
ATOM 775 N N . ASP A 1 100 ? 7.895 5.634 10.756 1.00 78.00 100 ASP A N 1
ATOM 776 C CA . ASP A 1 100 ? 6.796 4.873 11.326 1.00 78.00 100 ASP A CA 1
ATOM 777 C C . ASP A 1 100 ? 5.700 5.787 11.894 1.00 78.00 100 ASP A C 1
ATOM 779 O O . ASP A 1 100 ? 4.522 5.500 11.692 1.00 78.00 100 ASP A O 1
ATOM 783 N N . GLY A 1 101 ? 6.070 6.928 12.488 1.00 76.56 101 GLY A N 1
ATOM 784 C CA . GLY A 1 101 ? 5.110 7.924 12.978 1.00 76.56 101 GLY A CA 1
ATOM 785 C C . GLY A 1 101 ? 4.551 8.870 11.906 1.00 76.56 101 GLY A C 1
ATOM 786 O O . GLY A 1 101 ? 3.442 9.382 12.053 1.00 76.56 101 GLY A O 1
ATOM 787 N N . GLN A 1 102 ? 5.294 9.130 10.824 1.00 83.25 102 GLN A N 1
ATOM 788 C CA . GLN A 1 102 ? 4.852 10.038 9.753 1.00 83.25 102 GLN A CA 1
ATOM 789 C C . GLN A 1 102 ? 4.018 9.331 8.683 1.00 83.25 102 GLN A C 1
ATOM 791 O O . GLN A 1 102 ? 3.056 9.901 8.161 1.00 83.25 102 GLN A O 1
ATOM 796 N N . VAL A 1 103 ? 4.376 8.092 8.348 1.00 87.12 103 VAL A N 1
ATOM 797 C CA . VAL A 1 103 ? 3.753 7.341 7.263 1.00 87.12 103 VAL A CA 1
ATOM 798 C C . VAL A 1 103 ? 2.696 6.399 7.826 1.00 87.12 103 VAL A C 1
ATOM 800 O O . VAL A 1 103 ? 2.973 5.480 8.596 1.00 87.12 103 VAL A O 1
ATOM 803 N N . GLN A 1 104 ? 1.465 6.626 7.382 1.00 90.81 104 GLN A N 1
ATOM 804 C CA . GLN A 1 104 ? 0.272 5.942 7.875 1.00 90.81 104 GLN A CA 1
ATOM 805 C C . GLN A 1 104 ? 0.158 4.485 7.389 1.00 90.81 104 GLN A C 1
ATOM 807 O O . GLN A 1 104 ? -0.413 3.640 8.078 1.00 90.81 104 GLN A O 1
ATOM 812 N N . VAL A 1 105 ? 0.713 4.177 6.214 1.00 92.62 105 VAL A N 1
ATOM 813 C CA . VAL A 1 105 ? 0.648 2.853 5.573 1.00 92.62 105 VAL A CA 1
ATOM 814 C C . VAL A 1 105 ? 2.042 2.361 5.187 1.00 92.62 105 VAL A C 1
ATOM 816 O O . VAL A 1 105 ? 2.976 3.147 5.043 1.00 92.62 105 VAL A O 1
ATOM 819 N N . ARG A 1 106 ? 2.192 1.051 5.010 1.00 93.81 106 ARG A N 1
ATOM 820 C CA . ARG A 1 106 ? 3.425 0.419 4.532 1.00 93.81 106 ARG A CA 1
ATOM 821 C C . ARG A 1 106 ? 3.130 -0.562 3.404 1.00 93.81 106 ARG A C 1
ATOM 823 O O . ARG A 1 106 ? 2.043 -1.134 3.356 1.00 93.81 106 A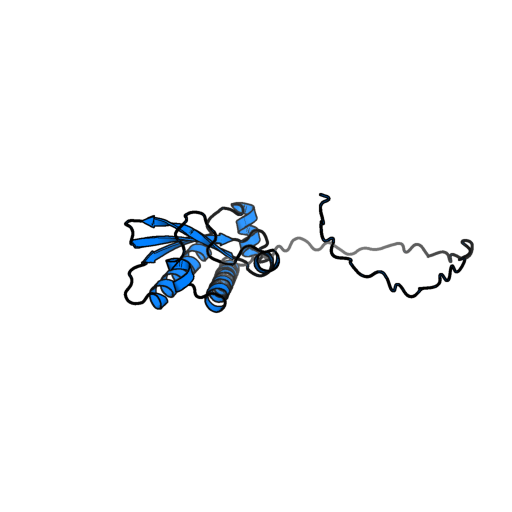RG A O 1
ATOM 830 N N . LEU A 1 107 ? 4.111 -0.743 2.527 1.00 94.38 107 LEU A N 1
ATOM 831 C CA . LEU A 1 107 ? 4.099 -1.739 1.464 1.00 94.38 107 LEU A CA 1
ATOM 832 C C . LEU A 1 107 ? 5.097 -2.837 1.810 1.00 94.38 107 LEU A C 1
ATOM 834 O O . LEU A 1 107 ? 6.290 -2.564 1.976 1.00 94.38 107 LEU A O 1
ATOM 838 N N . ASP A 1 108 ? 4.605 -4.064 1.877 1.00 94.19 108 ASP A N 1
ATOM 839 C CA . ASP A 1 108 ? 5.392 -5.255 2.157 1.00 94.19 108 ASP A CA 1
ATOM 840 C C . ASP A 1 108 ? 5.419 -6.163 0.918 1.00 94.19 108 ASP A C 1
ATOM 842 O O . ASP A 1 108 ? 4.496 -6.188 0.101 1.00 94.19 108 ASP A O 1
ATOM 846 N N . THR A 1 109 ? 6.519 -6.891 0.758 1.00 94.31 109 THR A N 1
ATOM 847 C CA . THR A 1 109 ? 6.742 -7.797 -0.373 1.00 94.31 109 THR A CA 1
ATOM 848 C C . THR A 1 109 ? 6.006 -9.101 -0.125 1.00 94.31 109 THR A C 1
ATOM 850 O O . THR A 1 109 ? 6.133 -9.684 0.949 1.00 94.31 109 THR A O 1
ATOM 853 N N . GLY A 1 110 ? 5.271 -9.590 -1.111 1.00 92.50 110 GLY A N 1
ATOM 854 C CA . GLY A 1 110 ? 4.689 -10.924 -1.115 1.00 92.50 110 GLY A CA 1
ATOM 855 C C . GLY A 1 110 ? 5.506 -11.920 -1.926 1.00 92.50 110 GLY A C 1
ATOM 856 O O . GLY A 1 110 ? 6.695 -11.737 -2.181 1.00 92.50 110 GLY A O 1
ATOM 857 N N . GLU A 1 111 ? 4.857 -13.008 -2.320 1.00 91.25 111 GLU A N 1
ATOM 858 C CA . GLU A 1 111 ? 5.477 -14.015 -3.173 1.00 91.25 111 GLU A CA 1
ATOM 859 C C . GLU A 1 111 ? 5.512 -13.556 -4.631 1.00 91.25 111 GLU A C 1
ATOM 861 O O . GLU A 1 111 ? 4.623 -12.838 -5.110 1.00 91.25 111 GLU A O 1
ATOM 866 N N . LYS A 1 112 ? 6.551 -14.000 -5.343 1.00 90.81 112 LYS A N 1
ATOM 867 C CA . LYS A 1 112 ? 6.660 -13.825 -6.786 1.00 90.81 112 LYS A CA 1
ATOM 868 C C . LYS A 1 112 ? 6.059 -15.043 -7.481 1.00 90.81 112 LYS A C 1
ATOM 870 O O . LYS A 1 112 ? 6.623 -16.131 -7.427 1.00 90.81 112 LYS A O 1
ATOM 875 N N . VAL A 1 113 ? 4.933 -14.839 -8.149 1.00 88.88 113 VAL A N 1
ATOM 876 C CA . VAL A 1 113 ? 4.199 -15.866 -8.892 1.00 88.88 113 VAL A CA 1
ATOM 877 C C . VAL A 1 113 ? 4.727 -15.923 -10.327 1.00 88.88 113 VAL A C 1
ATOM 879 O O . VAL A 1 113 ? 4.957 -14.889 -10.965 1.00 88.88 113 VAL A O 1
ATOM 882 N N . ASP A 1 114 ? 4.979 -17.138 -10.817 1.00 85.62 114 ASP A N 1
ATOM 883 C CA . ASP A 1 114 ? 5.448 -17.433 -12.182 1.00 85.62 114 ASP A CA 1
ATOM 884 C C . ASP A 1 114 ? 6.722 -16.678 -12.605 1.00 85.62 114 ASP A C 1
ATOM 886 O O . ASP A 1 114 ? 6.970 -16.423 -13.785 1.00 85.62 114 ASP A O 1
ATOM 890 N N . GLY A 1 115 ? 7.533 -16.242 -11.635 1.00 83.88 115 GLY A N 1
ATOM 891 C CA . GLY A 1 115 ? 8.734 -15.443 -11.890 1.00 83.88 115 GLY A CA 1
ATOM 892 C C . GLY A 1 115 ? 8.465 -14.079 -12.544 1.00 83.88 115 GLY A C 1
ATOM 893 O O . GLY A 1 115 ? 9.421 -13.401 -12.936 1.00 83.88 115 GLY A O 1
ATOM 894 N N . ARG A 1 116 ? 7.199 -13.645 -12.628 1.00 89.94 116 ARG A N 1
ATOM 895 C CA . ARG A 1 116 ? 6.763 -12.414 -13.305 1.00 89.94 116 ARG A CA 1
ATOM 896 C C . ARG A 1 116 ? 5.952 -11.500 -12.395 1.00 89.94 116 ARG A C 1
ATOM 898 O O . ARG A 1 116 ? 6.282 -10.321 -12.300 1.00 89.94 116 ARG A O 1
ATOM 905 N N . PHE A 1 117 ? 4.947 -12.034 -11.713 1.00 91.69 117 PHE A N 1
ATOM 906 C CA . PHE A 1 117 ? 4.020 -11.234 -10.923 1.00 91.69 117 PHE A CA 1
ATOM 907 C C . PHE A 1 117 ? 4.486 -11.165 -9.47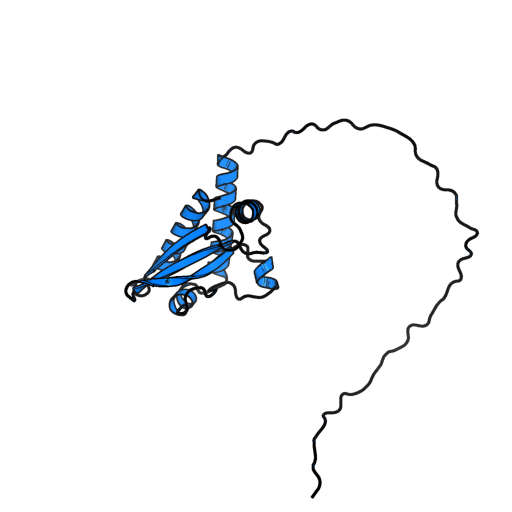7 1.00 91.69 117 PHE A C 1
ATOM 909 O O . PHE A 1 117 ? 4.509 -12.173 -8.777 1.00 91.69 117 PHE A O 1
ATOM 916 N N . LEU A 1 118 ? 4.875 -9.980 -9.024 1.00 93.31 118 LEU A N 1
ATOM 917 C CA . LEU A 1 118 ? 5.208 -9.741 -7.631 1.00 93.31 118 LEU A CA 1
ATOM 918 C C . LEU A 1 118 ? 3.943 -9.344 -6.870 1.00 93.31 118 LEU A C 1
ATOM 920 O O . LEU A 1 118 ? 3.289 -8.359 -7.210 1.00 93.31 118 LEU A O 1
ATOM 924 N N . THR A 1 119 ? 3.603 -10.100 -5.833 1.00 94.94 119 THR A N 1
ATOM 925 C CA . THR A 1 119 ? 2.510 -9.719 -4.934 1.00 94.94 119 THR A CA 1
ATOM 926 C C . THR A 1 119 ? 2.996 -8.624 -3.989 1.00 94.94 119 THR A C 1
ATOM 928 O O . THR A 1 119 ? 4.077 -8.739 -3.417 1.00 94.94 119 THR A O 1
ATOM 931 N N . ILE A 1 120 ? 2.210 -7.567 -3.815 1.00 95.19 120 ILE A N 1
ATOM 932 C CA . ILE A 1 120 ? 2.500 -6.437 -2.929 1.00 95.19 120 ILE A CA 1
ATOM 933 C C . ILE A 1 120 ? 1.374 -6.330 -1.907 1.00 95.19 120 ILE A C 1
ATOM 935 O O . ILE A 1 120 ? 0.198 -6.322 -2.267 1.00 95.19 120 ILE A O 1
ATOM 939 N N . TYR A 1 121 ? 1.726 -6.230 -0.632 1.00 95.38 121 TYR A N 1
ATOM 940 C CA . TYR A 1 121 ? 0.765 -6.084 0.453 1.00 95.38 121 TYR A CA 1
ATOM 941 C C . TYR A 1 121 ? 0.752 -4.651 0.961 1.00 95.38 121 TYR A C 1
ATOM 943 O O . TYR A 1 121 ? 1.775 -4.139 1.412 1.00 95.38 121 TYR A O 1
ATOM 951 N N . L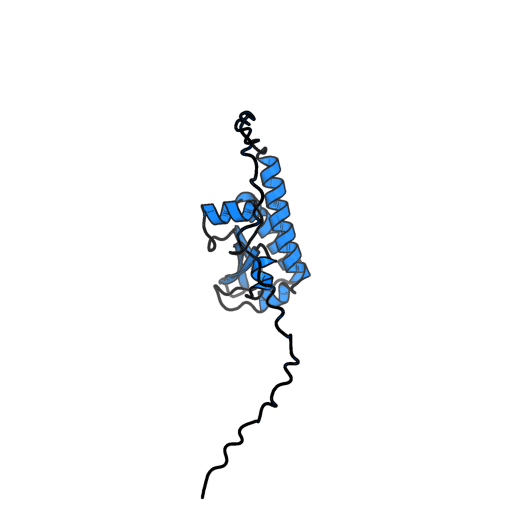EU A 1 122 ? -0.418 -4.017 0.938 1.00 94.94 122 LEU A N 1
ATOM 952 C CA . LEU A 1 122 ? -0.642 -2.749 1.618 1.00 94.94 122 LEU A CA 1
ATOM 953 C C . LEU A 1 122 ? -1.111 -3.042 3.041 1.00 94.94 122 LEU A C 1
ATOM 955 O O . LEU A 1 122 ? -2.147 -3.673 3.231 1.00 94.94 122 LEU A O 1
ATOM 959 N N . GLN A 1 123 ? -0.376 -2.573 4.045 1.00 94.00 123 GLN A N 1
ATOM 960 C CA . GLN A 1 123 ? -0.714 -2.756 5.458 1.00 94.00 123 GLN A CA 1
ATOM 961 C C . GLN A 1 123 ? -0.766 -1.417 6.188 1.00 94.00 123 GLN A C 1
ATOM 963 O O . GLN A 1 123 ? -0.047 -0.471 5.856 1.00 94.00 123 GLN A O 1
ATOM 968 N N . ALA A 1 124 ? -1.595 -1.340 7.228 1.00 92.69 124 ALA A N 1
ATOM 969 C CA . ALA A 1 124 ? -1.588 -0.197 8.130 1.00 92.69 124 ALA A CA 1
ATOM 970 C C . ALA A 1 124 ? -0.298 -0.196 8.965 1.00 92.69 124 ALA A C 1
ATOM 972 O O . ALA A 1 124 ? 0.166 -1.242 9.435 1.00 92.69 124 ALA A O 1
ATOM 973 N N . ASN A 1 125 ? 0.297 0.978 9.173 1.00 90.50 125 ASN A N 1
ATOM 974 C CA . ASN A 1 125 ? 1.447 1.068 10.057 1.00 90.50 125 ASN A CA 1
ATOM 975 C C . ASN A 1 125 ? 1.018 1.012 11.532 1.00 90.50 125 ASN A C 1
ATOM 977 O O . ASN A 1 125 ? -0.051 1.491 11.896 1.00 90.50 125 ASN A O 1
ATOM 981 N N . LYS A 1 126 ? 1.866 0.464 12.413 1.00 85.25 126 LYS A N 1
ATOM 982 C CA . LYS A 1 126 ? 1.545 0.320 13.846 1.00 85.25 126 LYS A CA 1
ATOM 983 C C . LYS A 1 126 ? 1.357 1.673 14.542 1.00 85.25 126 LYS A C 1
ATOM 985 O O . LYS A 1 126 ? 0.578 1.767 15.482 1.00 85.25 126 LYS A O 1
ATOM 990 N N . GLN A 1 127 ? 2.082 2.695 14.093 1.00 86.25 127 GLN A N 1
ATOM 991 C CA . GLN A 1 127 ? 2.027 4.055 14.634 1.00 86.25 127 GLN A CA 1
ATOM 992 C C . GLN A 1 127 ? 1.128 4.985 13.796 1.00 86.25 127 GLN A C 1
ATOM 994 O O . GLN A 1 127 ? 1.232 6.204 13.912 1.00 86.25 127 GLN A O 1
ATOM 9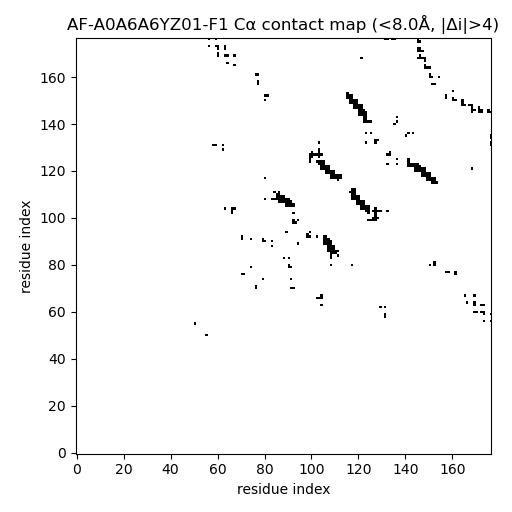99 N N . ALA A 1 128 ? 0.242 4.433 12.955 1.00 87.25 128 ALA A N 1
ATOM 1000 C C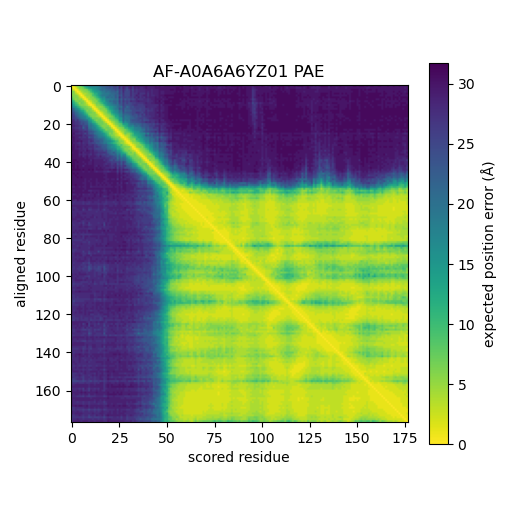A . ALA A 1 128 ? -0.727 5.234 12.213 1.00 87.25 128 ALA A CA 1
ATOM 1001 C C . ALA A 1 128 ? -1.613 6.041 13.177 1.00 87.25 128 ALA A C 1
ATOM 1003 O O . ALA A 1 128 ? -2.103 5.521 14.178 1.00 87.25 128 ALA A O 1
ATOM 1004 N N . SER A 1 129 ? -1.828 7.315 12.861 1.00 87.25 129 SER A N 1
ATOM 1005 C CA . SER A 1 129 ? -2.632 8.255 13.648 1.00 87.25 129 SER A CA 1
ATOM 1006 C C . SER A 1 129 ? -4.001 8.539 13.024 1.00 87.25 129 SER A C 1
ATOM 1008 O O . SER A 1 129 ? -4.871 9.105 13.686 1.00 87.25 129 SER A O 1
ATOM 1010 N N . ALA A 1 130 ? -4.224 8.135 11.770 1.00 88.81 130 ALA A N 1
ATOM 1011 C CA . ALA A 1 130 ? -5.500 8.316 11.094 1.00 88.81 130 ALA A CA 1
ATOM 1012 C C . ALA A 1 130 ? -6.613 7.483 11.750 1.00 88.81 130 ALA A C 1
ATOM 1014 O O . ALA A 1 130 ? -6.467 6.280 11.974 1.00 88.81 130 ALA A O 1
ATOM 1015 N N . SER A 1 131 ? -7.757 8.115 12.020 1.00 88.94 131 SER A N 1
ATOM 1016 C CA . SER A 1 131 ? -8.880 7.497 12.737 1.00 88.94 131 SER A CA 1
ATOM 1017 C C . SER A 1 131 ? -9.438 6.253 12.034 1.00 88.94 131 SER A C 1
ATOM 1019 O O . SER A 1 131 ? -9.781 5.280 12.705 1.00 88.94 131 SER A O 1
ATOM 1021 N N . THR A 1 132 ? -9.487 6.252 10.701 1.00 90.00 132 THR A N 1
ATOM 1022 C CA . THR A 1 132 ? -9.919 5.118 9.864 1.00 90.00 132 THR A CA 1
ATOM 1023 C C . THR A 1 132 ? -8.981 3.920 10.013 1.00 90.00 132 THR A C 1
ATOM 1025 O O . THR A 1 132 ? -9.417 2.820 10.346 1.00 90.00 132 THR A O 1
ATOM 1028 N N . LEU A 1 133 ? -7.672 4.145 9.890 1.00 89.81 133 LEU A N 1
ATOM 1029 C CA . LEU A 1 133 ? -6.658 3.102 10.056 1.00 89.81 133 LEU A CA 1
ATOM 1030 C C . LEU A 1 133 ? -6.590 2.582 11.494 1.00 89.81 133 LEU A C 1
ATOM 1032 O O . LEU A 1 133 ? -6.413 1.388 11.709 1.00 89.81 133 LEU A O 1
ATOM 1036 N N . LEU A 1 134 ? -6.796 3.445 12.490 1.00 91.00 134 LEU A N 1
ATOM 1037 C CA . LEU A 1 134 ? -6.875 3.030 13.889 1.00 91.00 134 LEU A CA 1
ATOM 1038 C C . LEU A 1 134 ? -8.060 2.092 14.147 1.00 91.00 134 LEU A C 1
ATOM 1040 O O . LEU A 1 134 ? -7.911 1.120 14.886 1.00 91.00 134 LEU A O 1
ATOM 1044 N N . LYS A 1 135 ? -9.231 2.349 13.545 1.00 91.06 135 LYS A N 1
ATOM 1045 C CA . LYS A 1 135 ? -10.386 1.436 13.629 1.00 91.06 135 LYS A CA 1
ATOM 1046 C C . LYS A 1 135 ? -10.061 0.082 12.999 1.00 91.06 135 LYS A C 1
ATOM 1048 O O . LYS A 1 135 ? -10.334 -0.948 13.612 1.00 91.06 135 LYS A O 1
ATOM 1053 N N . PHE A 1 136 ? -9.418 0.085 11.833 1.00 91.31 136 PHE A N 1
ATOM 1054 C CA . PHE A 1 136 ? -8.966 -1.134 11.166 1.00 91.31 136 PHE A CA 1
ATOM 1055 C C . PHE A 1 136 ? -7.982 -1.935 12.026 1.00 91.31 136 PHE A C 1
ATOM 1057 O O . PHE A 1 136 ? -8.198 -3.122 12.264 1.00 91.31 136 PHE A O 1
ATOM 1064 N N . ILE A 1 137 ? -6.955 -1.276 12.572 1.00 91.44 137 ILE A N 1
ATOM 1065 C CA . ILE A 1 137 ? -5.960 -1.906 13.449 1.00 91.44 137 ILE A CA 1
ATOM 1066 C C . ILE A 1 137 ? -6.624 -2.487 14.702 1.00 91.44 137 ILE A C 1
ATOM 1068 O O . ILE A 1 137 ? -6.259 -3.574 15.137 1.00 91.44 137 ILE A O 1
ATOM 1072 N N . LYS A 1 138 ? -7.617 -1.805 15.282 1.00 91.12 138 LYS A N 1
ATOM 1073 C CA . LYS A 1 138 ? -8.370 -2.331 16.433 1.00 91.12 138 LYS A CA 1
ATOM 1074 C C . LYS A 1 138 ? -9.197 -3.568 16.082 1.00 91.12 138 LYS A C 1
ATOM 1076 O O . LYS A 1 138 ? -9.354 -4.435 16.933 1.00 91.12 138 LYS A O 1
ATOM 1081 N N . LYS A 1 139 ? -9.738 -3.636 14.862 1.00 92.00 139 LYS A N 1
ATOM 1082 C CA . LYS A 1 139 ? -10.618 -4.723 14.416 1.00 92.00 139 LYS A CA 1
ATOM 1083 C C . LYS A 1 139 ? -9.849 -5.962 13.953 1.00 92.00 139 LYS A C 1
ATOM 1085 O O . LYS A 1 139 ? -10.251 -7.069 14.289 1.00 92.00 139 LYS A O 1
ATOM 1090 N N . TYR A 1 140 ? -8.768 -5.778 13.196 1.00 90.75 140 TYR A N 1
ATOM 1091 C CA . TYR A 1 140 ? -8.041 -6.872 12.539 1.00 90.75 140 TYR A CA 1
ATOM 1092 C C . TYR A 1 140 ? -6.569 -6.999 12.967 1.00 90.75 140 TYR A C 1
ATOM 1094 O O . TYR A 1 140 ? -5.914 -7.990 12.659 1.00 90.75 140 TYR A O 1
ATOM 1102 N N . GLY A 1 141 ? -6.028 -6.021 13.694 1.00 88.94 141 GLY A N 1
ATOM 1103 C CA . GLY A 1 141 ? -4.623 -5.988 14.100 1.00 88.94 141 GLY A CA 1
ATOM 1104 C C . GLY A 1 141 ? -3.700 -5.282 13.100 1.00 88.94 141 GLY A C 1
ATOM 1105 O O . GLY A 1 141 ? -4.120 -4.725 12.089 1.00 88.94 141 GLY A O 1
ATOM 1106 N N . THR A 1 142 ? -2.399 -5.280 13.405 1.00 85.56 142 THR A N 1
ATOM 1107 C CA . THR A 1 142 ? -1.363 -4.558 12.634 1.00 85.56 142 THR A CA 1
ATOM 1108 C C . THR A 1 142 ? -0.718 -5.370 11.514 1.00 85.56 142 THR A C 1
ATOM 1110 O O . THR A 1 142 ? 0.140 -4.843 10.806 1.00 85.56 142 THR A O 1
ATOM 1113 N N . HIS A 1 143 ? -1.044 -6.658 11.414 1.00 85.56 143 HIS A N 1
ATOM 1114 C CA . HIS A 1 143 ? -0.482 -7.585 10.425 1.00 85.56 143 HIS A CA 1
ATOM 1115 C C . HIS A 1 143 ? -1.479 -7.934 9.316 1.00 85.56 143 HIS A C 1
ATOM 1117 O O . HIS A 1 143 ? -1.118 -8.629 8.372 1.00 85.56 143 HIS A O 1
ATOM 1123 N N . GLU A 1 144 ? -2.718 -7.451 9.426 1.00 92.56 144 GLU A N 1
ATOM 1124 C CA . GLU A 1 144 ? -3.738 -7.642 8.406 1.00 92.56 144 GLU A CA 1
ATOM 1125 C C . GLU A 1 144 ? -3.457 -6.749 7.187 1.00 92.56 144 GLU A C 1
ATOM 1127 O O . GLU A 1 144 ? -3.053 -5.587 7.314 1.00 92.56 144 GLU A O 1
ATOM 1132 N N . ASN A 1 145 ? -3.714 -7.289 5.996 1.00 93.50 145 ASN A N 1
ATOM 1133 C CA . ASN A 1 145 ? -3.555 -6.570 4.735 1.00 93.50 145 ASN A CA 1
ATOM 1134 C C . ASN A 1 145 ? -4.774 -5.680 4.479 1.00 93.50 145 ASN A C 1
ATOM 1136 O O . ASN A 1 145 ? -5.897 -6.173 4.444 1.00 93.50 145 ASN A O 1
ATOM 1140 N N . LEU A 1 146 ? -4.575 -4.384 4.255 1.00 92.81 146 LEU A N 1
ATOM 1141 C CA . LEU A 1 146 ? -5.623 -3.484 3.762 1.00 92.81 146 LEU A CA 1
ATOM 1142 C C . LEU A 1 146 ? -6.009 -3.839 2.327 1.00 92.81 146 LEU A C 1
ATOM 1144 O O . LEU A 1 146 ? -7.190 -3.907 2.007 1.00 92.81 146 LEU A O 1
ATOM 1148 N N . ALA A 1 147 ? -5.005 -4.090 1.490 1.00 95.38 147 ALA A N 1
ATOM 1149 C CA . ALA A 1 147 ? -5.177 -4.434 0.088 1.00 95.38 147 ALA A CA 1
ATOM 1150 C C . ALA A 1 147 ? -4.021 -5.301 -0.412 1.00 95.38 147 ALA A C 1
ATOM 1152 O O . ALA A 1 147 ? -2.950 -5.354 0.207 1.00 95.38 147 ALA A O 1
ATOM 1153 N N . VAL A 1 148 ? -4.244 -5.963 -1.546 1.00 95.31 148 VAL A N 1
ATOM 1154 C CA . VAL A 1 148 ? -3.242 -6.798 -2.206 1.00 95.31 148 VAL A CA 1
ATOM 1155 C C . VAL A 1 148 ? -3.138 -6.383 -3.668 1.00 95.31 148 VAL A C 1
ATOM 1157 O O . VAL A 1 148 ? -4.106 -6.464 -4.418 1.00 95.31 148 VAL A O 1
ATOM 1160 N N . GLY A 1 149 ? -1.948 -5.951 -4.070 1.00 94.12 149 GLY A N 1
ATOM 1161 C CA . GLY A 1 149 ? -1.618 -5.614 -5.447 1.00 94.12 149 GLY A CA 1
ATOM 1162 C C . GLY A 1 149 ? -0.815 -6.722 -6.121 1.00 94.12 149 GLY A C 1
ATOM 1163 O O . GLY A 1 149 ? -0.052 -7.439 -5.472 1.00 94.12 149 GLY A O 1
ATOM 1164 N N . LYS A 1 150 ? -0.951 -6.848 -7.441 1.00 93.81 150 LYS A N 1
ATOM 1165 C CA . LYS A 1 150 ? -0.085 -7.696 -8.273 1.00 93.81 150 LYS A CA 1
ATOM 1166 C C . LYS A 1 150 ? 0.646 -6.821 -9.275 1.00 93.81 150 LYS A C 1
ATOM 1168 O O . LYS A 1 150 ? -0.000 -6.241 -10.141 1.00 93.81 150 LYS A O 1
ATOM 1173 N N . PHE A 1 151 ? 1.964 -6.747 -9.137 1.00 93.94 151 PHE A N 1
ATOM 1174 C CA . PHE A 1 151 ? 2.850 -5.962 -9.986 1.00 93.94 151 PHE A CA 1
ATOM 1175 C C . PHE A 1 151 ? 3.526 -6.847 -11.031 1.00 93.94 151 PHE A C 1
ATOM 1177 O O . PHE A 1 151 ? 4.214 -7.813 -10.685 1.00 93.94 151 PHE A O 1
ATOM 1184 N N . ASP A 1 152 ? 3.352 -6.525 -12.309 1.00 93.69 152 ASP A N 1
ATOM 1185 C CA . ASP A 1 152 ? 4.063 -7.205 -13.386 1.00 93.69 152 ASP A CA 1
ATOM 1186 C C . ASP A 1 152 ? 5.501 -6.677 -13.537 1.00 93.69 152 ASP A C 1
ATOM 1188 O O . ASP A 1 152 ? 5.746 -5.600 -14.073 1.00 93.69 152 ASP A O 1
ATOM 1192 N N . THR A 1 153 ? 6.485 -7.479 -13.114 1.00 91.00 153 THR A N 1
ATOM 1193 C CA . THR A 1 153 ? 7.911 -7.104 -13.202 1.00 91.00 153 THR A CA 1
ATOM 1194 C C . THR A 1 153 ? 8.461 -7.042 -14.630 1.00 91.00 153 THR A C 1
ATOM 1196 O O . THR A 1 153 ? 9.608 -6.636 -14.812 1.00 91.00 153 THR A O 1
ATOM 1199 N N . LYS A 1 154 ? 7.687 -7.474 -15.634 1.00 91.38 154 LYS A N 1
ATOM 1200 C CA . LYS A 1 154 ? 8.071 -7.488 -17.054 1.00 91.38 154 LYS A CA 1
ATOM 1201 C C . LYS A 1 154 ? 7.145 -6.632 -17.927 1.00 91.38 154 LYS A C 1
ATOM 1203 O O . LYS A 1 154 ? 7.120 -6.838 -19.138 1.00 91.38 154 LYS A O 1
ATOM 1208 N N . ALA A 1 155 ? 6.364 -5.729 -17.333 1.00 92.25 155 ALA A N 1
ATOM 1209 C CA . ALA A 1 155 ? 5.547 -4.790 -18.095 1.00 92.25 155 ALA A CA 1
ATOM 1210 C C . ALA A 1 155 ? 6.418 -3.901 -19.002 1.00 92.25 155 ALA A C 1
ATOM 1212 O O . ALA A 1 155 ? 7.561 -3.592 -18.662 1.00 92.25 155 ALA A O 1
ATOM 1213 N N . GLU A 1 156 ? 5.870 -3.497 -20.151 1.00 90.50 156 GLU A N 1
ATOM 1214 C CA . GLU A 1 156 ? 6.541 -2.574 -21.081 1.00 90.50 156 GLU A CA 1
ATOM 1215 C C . GLU A 1 156 ? 6.707 -1.182 -20.459 1.00 90.50 156 GLU A C 1
ATOM 1217 O O . GLU A 1 156 ? 7.779 -0.587 -20.554 1.00 90.50 156 GLU A O 1
ATOM 1222 N N . ASP A 1 157 ? 5.666 -0.707 -19.770 1.00 94.06 157 ASP A N 1
ATOM 1223 C CA . ASP A 1 157 ? 5.669 0.527 -18.989 1.00 94.06 157 ASP A CA 1
ATOM 1224 C C . ASP A 1 157 ? 5.497 0.196 -17.501 1.00 94.06 157 ASP A C 1
ATOM 1226 O O . ASP A 1 157 ? 4.404 -0.101 -17.011 1.00 94.06 157 ASP A O 1
ATOM 1230 N N . LEU A 1 158 ? 6.619 0.204 -16.784 1.00 93.38 158 LEU A N 1
ATOM 1231 C CA . LEU A 1 158 ? 6.655 -0.115 -15.361 1.00 93.38 158 LEU A CA 1
ATOM 1232 C C . LEU A 1 158 ? 6.051 0.999 -14.500 1.00 93.38 158 LEU A C 1
ATOM 1234 O O . LEU A 1 158 ? 5.496 0.698 -13.445 1.00 93.38 158 LEU A O 1
ATOM 1238 N N . ASP A 1 159 ? 6.158 2.260 -14.921 1.00 92.25 159 ASP A N 1
ATOM 1239 C CA . ASP A 1 159 ? 5.628 3.397 -14.167 1.00 92.25 159 ASP A CA 1
ATOM 1240 C C . ASP A 1 159 ? 4.094 3.386 -14.209 1.00 92.25 159 ASP A C 1
ATOM 1242 O O . ASP A 1 159 ? 3.446 3.452 -13.159 1.00 92.25 159 ASP A O 1
ATOM 1246 N N . ALA A 1 160 ? 3.512 3.179 -15.395 1.00 93.44 160 ALA A N 1
ATOM 1247 C CA . ALA A 1 160 ? 2.066 3.020 -15.551 1.00 93.44 160 ALA A CA 1
ATOM 1248 C C . ALA A 1 160 ? 1.532 1.789 -14.798 1.00 93.44 160 ALA A C 1
ATOM 1250 O O . ALA A 1 160 ? 0.462 1.838 -14.185 1.00 93.44 160 ALA A O 1
ATOM 1251 N N . GLU A 1 161 ? 2.284 0.685 -14.792 1.00 94.25 161 GLU A N 1
ATOM 1252 C CA . GLU A 1 161 ? 1.908 -0.520 -14.048 1.00 94.25 161 GLU A CA 1
ATOM 1253 C C . GLU A 1 161 ? 1.928 -0.289 -12.529 1.00 94.25 161 GLU A C 1
ATOM 1255 O O . GLU A 1 161 ? 1.021 -0.735 -11.823 1.00 94.25 161 GLU A O 1
ATOM 1260 N N . VAL A 1 162 ? 2.912 0.448 -12.000 1.00 93.69 162 VAL A N 1
ATOM 1261 C CA . VAL A 1 162 ? 2.921 0.841 -10.582 1.00 93.69 162 VAL A CA 1
ATOM 1262 C C . VAL A 1 162 ? 1.709 1.702 -10.247 1.00 93.69 162 VAL A C 1
ATOM 1264 O O . VAL A 1 162 ? 1.050 1.442 -9.239 1.00 93.69 162 VAL A O 1
ATOM 1267 N N . GLU A 1 163 ? 1.390 2.700 -11.073 1.00 93.81 163 GLU A N 1
ATOM 1268 C CA . GLU A 1 163 ? 0.228 3.563 -10.851 1.00 93.81 163 GLU A CA 1
ATOM 1269 C C . GLU A 1 163 ? -1.074 2.751 -10.840 1.00 93.81 163 GLU A C 1
ATOM 1271 O O . GLU A 1 163 ? -1.892 2.895 -9.924 1.00 93.81 163 GLU A O 1
ATOM 1276 N N . ARG A 1 164 ? -1.234 1.827 -11.795 1.00 95.12 164 ARG A N 1
ATOM 1277 C CA . ARG A 1 164 ? -2.371 0.899 -11.847 1.00 95.12 164 ARG A CA 1
ATOM 1278 C C . ARG A 1 164 ? -2.489 0.089 -10.556 1.00 95.12 164 ARG A C 1
ATOM 1280 O O . ARG A 1 164 ? -3.577 0.003 -9.987 1.00 95.12 164 ARG A O 1
ATOM 1287 N N . VAL A 1 165 ? -1.383 -0.486 -10.079 1.00 94.88 165 VAL A N 1
ATOM 1288 C CA . VAL A 1 165 ? -1.347 -1.283 -8.841 1.00 94.88 165 VAL A CA 1
ATOM 1289 C C . VAL A 1 165 ? -1.670 -0.430 -7.614 1.00 94.88 165 VAL A C 1
ATOM 1291 O O . VAL A 1 165 ? -2.421 -0.866 -6.744 1.00 94.88 165 VAL A O 1
ATOM 1294 N N . CYS A 1 166 ? -1.146 0.792 -7.535 1.00 93.88 166 CYS A N 1
ATOM 1295 C CA . CYS A 1 166 ? -1.457 1.727 -6.458 1.00 93.88 166 CYS A CA 1
ATOM 1296 C C . CYS A 1 166 ? -2.947 2.090 -6.426 1.00 93.88 166 CYS A C 1
ATOM 1298 O O . CYS A 1 166 ? -3.550 2.043 -5.354 1.00 93.88 166 CYS A O 1
ATOM 1300 N N . ASN A 1 167 ? -3.547 2.397 -7.577 1.00 93.56 167 ASN A N 1
ATOM 1301 C CA . ASN A 1 167 ? -4.968 2.732 -7.673 1.00 93.56 167 ASN A CA 1
ATOM 1302 C C . ASN A 1 167 ? -5.868 1.545 -7.290 1.00 93.56 167 ASN A C 1
ATOM 1304 O O . ASN A 1 167 ? -6.778 1.714 -6.479 1.00 93.56 167 ASN A O 1
ATOM 1308 N N . ASP A 1 168 ? -5.558 0.341 -7.777 1.00 94.62 168 ASP A N 1
ATOM 1309 C CA . ASP A 1 168 ? -6.265 -0.895 -7.408 1.00 94.62 168 ASP A CA 1
ATOM 1310 C C . ASP A 1 168 ? -6.202 -1.154 -5.889 1.00 94.62 168 ASP A C 1
ATOM 1312 O O . ASP A 1 168 ? -7.216 -1.418 -5.239 1.00 94.62 168 ASP A O 1
ATOM 1316 N N . MET A 1 169 ? -5.029 -0.972 -5.271 1.00 94.81 169 MET A N 1
ATOM 1317 C CA . MET A 1 169 ? -4.892 -1.115 -3.818 1.00 94.81 169 MET A CA 1
ATOM 1318 C C . MET A 1 169 ? -5.705 -0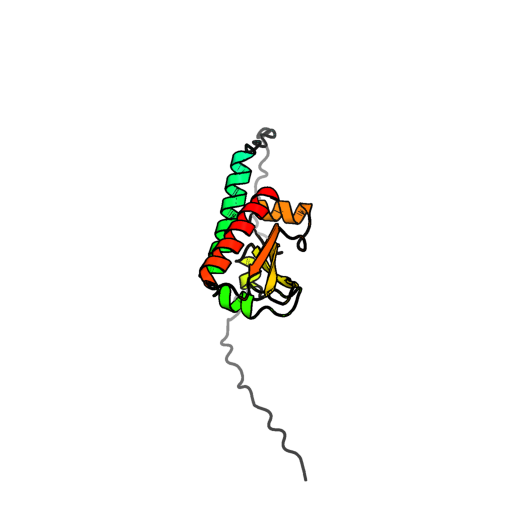.078 -3.032 1.00 94.81 169 MET A C 1
ATOM 1320 O O . MET A 1 169 ? -6.231 -0.404 -1.968 1.00 94.81 169 MET A O 1
ATOM 1324 N N . VAL A 1 170 ? -5.824 1.160 -3.522 1.00 93.12 170 VAL A N 1
ATOM 1325 C CA . VAL A 1 170 ? -6.644 2.197 -2.873 1.00 93.12 170 VAL A CA 1
ATOM 1326 C C . VAL A 1 170 ? -8.124 1.809 -2.892 1.00 93.12 170 VAL A C 1
ATOM 1328 O O . VAL A 1 170 ? -8.790 1.923 -1.864 1.00 93.12 170 VAL A O 1
ATOM 1331 N N . GLU A 1 171 ? -8.631 1.300 -4.016 1.00 92.31 171 GLU A N 1
ATOM 1332 C CA . GLU A 1 171 ? -10.026 0.853 -4.142 1.00 92.31 171 GLU A CA 1
ATOM 1333 C C . GLU A 1 171 ? -10.341 -0.363 -3.266 1.00 92.31 171 GLU A C 1
ATOM 1335 O O . GLU A 1 171 ? -11.410 -0.447 -2.659 1.00 92.31 171 GLU A O 1
ATOM 1340 N N . GLN A 1 172 ? -9.413 -1.316 -3.174 1.00 92.88 172 GLN A N 1
ATOM 1341 C CA . GLN A 1 172 ? -9.566 -2.466 -2.283 1.00 92.88 172 GLN A CA 1
ATOM 1342 C C . GLN A 1 172 ? -9.544 -2.047 -0.808 1.00 92.88 172 GLN A C 1
ATOM 1344 O O . GLN A 1 172 ? -10.354 -2.535 -0.019 1.00 92.88 172 GLN A O 1
ATOM 1349 N N . ALA A 1 173 ? -8.643 -1.134 -0.439 1.00 91.62 173 ALA A N 1
ATOM 1350 C CA . ALA A 1 173 ? -8.532 -0.647 0.930 1.00 91.62 173 ALA A CA 1
ATOM 1351 C C . ALA A 1 173 ? -9.784 0.127 1.362 1.00 91.62 173 ALA A C 1
ATOM 1353 O O . ALA A 1 173 ? -10.235 -0.046 2.489 1.00 91.62 173 ALA A O 1
ATOM 1354 N N . GLU A 1 174 ? -10.371 0.927 0.470 1.00 89.44 174 GLU A N 1
ATOM 1355 C CA . GLU A 1 174 ? -11.635 1.633 0.711 1.00 89.44 174 GLU A CA 1
ATOM 1356 C C . GLU A 1 174 ? -12.760 0.669 1.101 1.00 89.44 174 GLU A C 1
ATOM 1358 O O . GLU A 1 174 ? -13.445 0.903 2.086 1.00 89.44 174 GLU A O 1
ATOM 1363 N N . LYS A 1 175 ? -12.887 -0.467 0.407 1.00 88.69 175 LYS A N 1
ATOM 1364 C CA . LYS A 1 175 ? -13.915 -1.480 0.707 1.00 88.69 175 LYS A CA 1
ATOM 1365 C C . LYS A 1 175 ? -13.693 -2.217 2.032 1.00 88.69 175 LYS A C 1
ATOM 1367 O O . LYS A 1 175 ? -14.607 -2.891 2.508 1.00 88.69 175 LYS A O 1
ATOM 1372 N N . LYS A 1 176 ? -12.472 -2.186 2.579 1.00 88.56 176 LYS A N 1
ATOM 1373 C CA . LYS A 1 176 ? -12.093 -2.938 3.788 1.00 88.56 176 LYS A CA 1
ATOM 1374 C C . LYS A 1 176 ? -12.116 -2.083 5.064 1.00 88.56 176 LYS A C 1
ATOM 1376 O O . LYS A 1 176 ? -12.129 -2.654 6.163 1.00 88.56 176 LYS A O 1
ATOM 1381 N N . LEU A 1 177 ? -12.068 -0.757 4.921 1.00 85.69 177 LEU A N 1
ATOM 1382 C CA . LEU A 1 177 ? -12.112 0.225 6.012 1.00 85.69 177 LEU A CA 1
ATOM 1383 C C . LEU A 1 177 ? -13.543 0.503 6.483 1.00 85.69 177 LEU A C 1
ATOM 1385 O O . LEU A 1 177 ? -13.666 0.838 7.687 1.00 85.69 177 LEU A O 1
#

Nearest PDB structures (foldseek):
  7lbm-assembly1_g  TM=4.758E-01  e=4.858E-01  Homo sapiens
  4h63-assembly1_F  TM=4.174E-01  e=2.321E+00  Schizosaccharomyces pombe 972h-
  7q2n-assembly1_AAA  TM=3.455E-01  e=1.198E+00  Bos taurus
  7q2n-assembly1_BBB  TM=3.076E-01  e=1.198E+00  Bos taurus

Secondary structure (DSSP, 8-state):
---------PPP--------------TT-PPPPP------------------HHHHHHHHHHHHHHHHHHHHHHS-HHHHHHT--STT-EEES-SSHHHHHH-SEEEEEEEEETTTEEEEEEEE-TT---HHHHHHHHHH-SSSEEEEEEEETT-S-HHHHHHHHHHHHHHHHHHH-

InterPro domains:
  IPR059509 Subtelomeric hrmA-associated cluster protein [PF28515] (63-167)

Sequence (177 aa):
MEGVVQCFQYPSQVLRGYQRAATSIDPSQLPAVPLYTNLHRKTQDSDAQSLSSSDTDIMARWTVKKAVDGLASTYNLVQRFLGASVPGRRIVPRQNEKNDGQVQVRLDTGEKVDGRFLTIYLQANKQASASTLLKFIKKYGTHENLAVGKFDTKAEDLDAEVERVCNDMVEQAEKKL

Foldseek 3Di:
DDDDDDDDDDDDDDDDDDDDDPDDDDPPDDDDDDDDDDDDDDDPDDPPPPDDPVVLLVLQLVVLLVLLVVFVVVDVVLVLQLPQDDAQAWSDDPDDPVCLQVRQWTKGWHDDPPVFKTKIFIWGRPNHPDPSNVVVCVVPNRPDGLFIFIAGNPDPDRPVSVVVRSVRSSVSSSVSD

Organism: NCBI:txid574789

Mean predicted aligned error: 15.14 Å